Protein AF-A0A645HFJ1-F1 (afdb_monomer)

pLDDT: mean 84.03, std 13.51, range [52.88, 95.62]

Radius of gyration: 15.25 Å; Cα contacts (8 Å, |Δi|>4): 114; chains: 1; bounding box: 32×25×40 Å

Sequence (75 aa):
MLGQKAEITVDSFPDKKFPANVTFISPEAEFTPKTVQTAEERVKLVFAVEVTAETKDGQLKPGMPADVTIDLSNE

Nearest PDB structures (foldseek):
  5xu0-assembly1_B-2  TM=6.765E-01  e=2.520E-03  Streptococcus pneumoniae
  3fpp-assembly1_A  TM=7.453E-01  e=4.481E-02  Escherichia coli
  5xu0-assembly1_A-2  TM=6.355E-01  e=8.067E-03  Streptococcus pneumoniae
  3ic8-assembly2_A  TM=3.531E-01  e=1.123E-01  Pseudomonas syringae pv. tomato
  4c5i-assembly2_B  TM=4.603E-01  e=6.792E+00  Homo sapiens

Foldseek 3Di:
DFQFWKWKDFPVCNPDIFIKTWHDKAPDWDWDDDPDPDDPDDTDTHIDIDIDTDDPPPPDDPPTDMDMDTDPDDD

InterPro domains:
  IPR050465 UPF0194 membrane-associated transport protein [PTHR32347] (3-73)
  IPR058636 YknX-like, beta-barrel domain [PF25990] (3-70)

Organism: NCBI:txid1076179

Secondary structure (DSSP, 8-state):
-TT-EEEEEETT-TT-EEEEEEEEEEEEEEEPP---SSTT-PPPEEEEEEEEE--SS----TT--EEEEE-----

Structure (mmCIF, N/CA/C/O backbone):
data_AF-A0A645HFJ1-F1
#
_entry.id   AF-A0A645HFJ1-F1
#
loop_
_atom_site.group_PDB
_atom_site.id
_atom_site.type_symbol
_atom_site.label_atom_id
_atom_site.label_alt_id
_atom_site.label_comp_id
_atom_site.label_asym_id
_atom_site.label_entity_id
_atom_site.label_seq_id
_atom_site.pdbx_PDB_ins_code
_atom_site.Cartn_x
_atom_site.Cartn_y
_atom_site.Cartn_z
_atom_site.occupancy
_atom_site.B_iso_or_equiv
_atom_site.auth_seq_id
_atom_site.auth_comp_id
_atom_site.auth_asym_id
_atom_site.auth_atom_id
_atom_site.pdbx_PDB_model_num
ATOM 1 N N . MET A 1 1 ? -11.534 2.146 -0.560 1.00 79.25 1 MET A N 1
ATOM 2 C CA . MET A 1 1 ? -12.189 0.852 -0.284 1.00 79.25 1 MET A CA 1
ATOM 3 C C . MET A 1 1 ? -11.399 -0.264 -0.949 1.00 79.25 1 MET A C 1
ATOM 5 O O . MET A 1 1 ? -10.506 0.025 -1.738 1.00 79.25 1 MET A O 1
ATOM 9 N N . LEU A 1 2 ? -11.680 -1.524 -0.611 1.00 86.56 2 LEU A N 1
ATOM 10 C CA . LEU A 1 2 ? -11.096 -2.663 -1.326 1.00 86.56 2 LEU A CA 1
ATOM 11 C C . LEU A 1 2 ? -11.377 -2.537 -2.831 1.00 86.56 2 LEU A C 1
ATOM 13 O O . LEU A 1 2 ? -12.473 -2.139 -3.220 1.00 86.56 2 LEU A O 1
ATOM 17 N N . GLY A 1 3 ? -10.378 -2.833 -3.660 1.00 89.44 3 GLY A N 1
ATOM 18 C CA . GLY A 1 3 ? -10.446 -2.691 -5.117 1.00 89.44 3 GLY A CA 1
ATOM 19 C C . GLY A 1 3 ? -10.257 -1.265 -5.644 1.00 89.44 3 GLY A C 1
ATOM 20 O O . GLY A 1 3 ? -10.301 -1.065 -6.853 1.00 89.44 3 GLY A O 1
ATOM 21 N N . GLN A 1 4 ? -10.034 -0.270 -4.781 1.00 92.88 4 GLN A N 1
ATOM 22 C CA . GLN A 1 4 ? -9.794 1.105 -5.220 1.00 92.88 4 GLN A CA 1
ATOM 23 C C . GLN A 1 4 ? -8.463 1.218 -5.969 1.00 92.88 4 GLN A C 1
ATOM 25 O O . GLN A 1 4 ? -7.462 0.620 -5.559 1.00 92.88 4 GLN A O 1
ATOM 30 N N . LYS A 1 5 ? -8.462 2.010 -7.046 1.00 94.38 5 LYS A N 1
ATOM 31 C CA . LYS A 1 5 ? -7.266 2.284 -7.842 1.00 94.38 5 LYS A CA 1
ATOM 32 C C . LYS A 1 5 ? -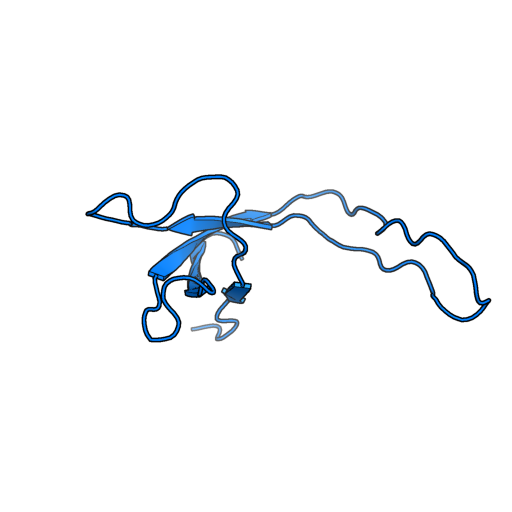6.237 3.045 -7.011 1.00 94.38 5 LYS A C 1
ATOM 34 O O . LYS A 1 5 ? -6.567 3.965 -6.260 1.00 94.38 5 LYS A O 1
ATOM 39 N N . ALA A 1 6 ? -4.984 2.662 -7.181 1.00 94.56 6 ALA A N 1
ATOM 40 C CA . ALA A 1 6 ? -3.837 3.302 -6.573 1.00 94.56 6 ALA A CA 1
ATOM 41 C C . ALA A 1 6 ? -2.690 3.415 -7.583 1.00 94.56 6 ALA A C 1
ATOM 43 O O . ALA A 1 6 ? -2.602 2.663 -8.554 1.00 94.56 6 ALA A O 1
ATOM 44 N N . GLU A 1 7 ? -1.790 4.351 -7.328 1.00 94.62 7 GLU A N 1
ATOM 45 C CA . GLU A 1 7 ? -0.540 4.522 -8.054 1.00 94.62 7 GLU A CA 1
ATOM 46 C C . GLU A 1 7 ? 0.621 4.394 -7.071 1.00 94.62 7 GLU A C 1
ATOM 48 O O . GLU A 1 7 ? 0.602 5.004 -6.001 1.00 94.62 7 GLU A O 1
ATOM 53 N N . ILE A 1 8 ? 1.636 3.617 -7.444 1.00 94.19 8 ILE A N 1
ATOM 54 C CA . ILE A 1 8 ? 2.889 3.500 -6.697 1.00 94.19 8 ILE A CA 1
ATOM 55 C C . ILE A 1 8 ? 3.974 4.281 -7.432 1.00 94.19 8 ILE A C 1
ATOM 57 O O . ILE A 1 8 ? 4.151 4.120 -8.644 1.00 94.19 8 ILE A O 1
ATOM 61 N N . THR A 1 9 ? 4.730 5.081 -6.693 1.00 94.44 9 THR A N 1
ATOM 62 C CA . THR A 1 9 ? 5.957 5.741 -7.147 1.00 94.44 9 THR A CA 1
ATOM 63 C C . THR A 1 9 ? 7.125 5.284 -6.289 1.00 94.44 9 THR A C 1
ATOM 65 O O . THR A 1 9 ? 6.963 5.031 -5.099 1.00 94.44 9 THR A O 1
ATOM 68 N N . VAL A 1 10 ? 8.306 5.151 -6.889 1.00 94.12 10 VAL A N 1
ATOM 69 C CA . VAL A 1 10 ? 9.526 4.739 -6.182 1.00 94.12 10 VAL A CA 1
ATOM 70 C C . VAL A 1 10 ? 10.680 5.640 -6.583 1.00 94.12 10 VAL A C 1
ATOM 72 O O . VAL A 1 10 ? 10.804 6.000 -7.754 1.00 94.12 10 VAL A O 1
ATOM 75 N N . ASP A 1 11 ? 11.576 5.928 -5.642 1.00 90.81 11 ASP A N 1
ATOM 76 C CA . ASP A 1 11 ? 12.716 6.831 -5.859 1.00 90.81 11 ASP A CA 1
ATOM 77 C C . ASP A 1 11 ? 13.636 6.376 -7.002 1.00 90.81 11 ASP A C 1
ATOM 79 O O . ASP A 1 11 ? 14.280 7.181 -7.668 1.00 90.81 11 ASP A O 1
ATOM 83 N N . SER A 1 12 ? 13.692 5.064 -7.255 1.00 89.62 12 SER A N 1
ATOM 84 C CA . SER A 1 12 ? 14.504 4.478 -8.330 1.00 89.62 12 SER A CA 1
ATOM 85 C C . SER A 1 12 ? 13.944 4.725 -9.739 1.00 89.62 12 SER A C 1
ATOM 87 O O . SER A 1 12 ? 14.675 4.556 -10.713 1.00 89.62 12 SER A O 1
ATOM 89 N N . PHE A 1 13 ? 12.665 5.099 -9.865 1.00 89.75 13 PHE A N 1
ATOM 90 C CA . PHE A 1 13 ? 11.996 5.378 -11.139 1.00 89.75 13 PHE A CA 1
ATOM 91 C C . PHE A 1 13 ? 11.081 6.611 -11.004 1.00 89.75 13 PHE A C 1
ATOM 93 O O . PHE A 1 13 ? 9.859 6.466 -11.051 1.00 89.75 13 PHE A O 1
ATOM 100 N N . PRO A 1 14 ? 11.643 7.824 -10.850 1.00 87.06 14 PRO A N 1
ATOM 101 C CA . PRO A 1 14 ? 10.871 9.030 -10.531 1.00 87.06 14 PRO A CA 1
ATOM 102 C C . PRO A 1 14 ? 9.830 9.392 -11.602 1.00 87.06 14 PRO A C 1
ATOM 104 O O . PRO A 1 14 ? 8.760 9.900 -11.282 1.00 87.06 14 PRO A O 1
ATOM 107 N N . ASP A 1 15 ? 10.103 9.071 -12.869 1.00 90.50 15 ASP A N 1
ATOM 108 C CA . ASP A 1 15 ? 9.200 9.349 -13.993 1.00 90.50 15 ASP A CA 1
ATOM 109 C C . ASP A 1 15 ? 8.200 8.212 -14.270 1.00 90.50 15 ASP A C 1
ATOM 111 O O . ASP A 1 15 ? 7.435 8.273 -15.237 1.00 90.50 15 ASP A O 1
ATOM 115 N N . LYS A 1 16 ? 8.209 7.140 -13.462 1.00 90.00 16 LYS A N 1
ATOM 116 C CA . LYS A 1 16 ? 7.352 5.971 -13.669 1.00 90.00 16 LYS A CA 1
ATOM 117 C C . LYS A 1 16 ? 6.375 5.792 -12.518 1.00 90.00 16 LYS A C 1
ATOM 119 O O . LYS A 1 16 ? 6.755 5.657 -11.360 1.00 90.00 16 LYS A O 1
ATOM 124 N N . LYS A 1 17 ? 5.103 5.681 -12.885 1.00 92.25 17 LYS A N 1
ATOM 125 C CA . LYS A 1 17 ? 4.033 5.266 -11.985 1.00 92.25 17 LYS A CA 1
ATOM 126 C C . LYS A 1 17 ? 3.647 3.823 -12.264 1.00 92.25 17 LYS A C 1
ATOM 128 O O . LYS A 1 17 ? 3.550 3.415 -13.424 1.00 92.25 17 LYS A O 1
ATOM 133 N N . PHE A 1 18 ? 3.426 3.059 -11.204 1.00 92.94 18 PHE A N 1
ATOM 134 C CA . PHE A 1 18 ? 2.986 1.674 -11.294 1.00 92.94 18 PHE A CA 1
ATOM 135 C C . PHE A 1 18 ? 1.515 1.592 -10.875 1.00 92.94 18 PHE A C 1
ATOM 137 O O . PHE A 1 18 ? 1.202 1.941 -9.734 1.00 92.94 18 PHE A O 1
ATOM 144 N N . PRO A 1 19 ? 0.609 1.158 -11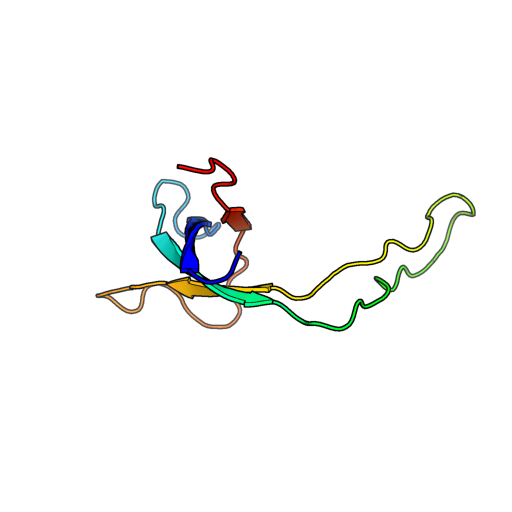.768 1.00 93.62 19 PRO A N 1
ATOM 145 C CA . PRO A 1 19 ? -0.790 0.981 -11.415 1.00 93.62 19 PRO A CA 1
ATOM 146 C C . PRO A 1 19 ? -0.932 -0.150 -10.395 1.00 93.62 19 PRO A C 1
ATOM 148 O O . PRO A 1 19 ? -0.316 -1.214 -10.518 1.00 93.62 19 PRO A O 1
ATOM 151 N N . ALA A 1 20 ? -1.758 0.094 -9.388 1.00 94.12 20 ALA A N 1
ATOM 152 C CA . ALA A 1 20 ? -2.028 -0.827 -8.303 1.00 94.12 20 ALA A CA 1
ATOM 153 C C . ALA A 1 20 ? -3.491 -0.746 -7.869 1.00 94.12 20 ALA A C 1
ATOM 155 O O . ALA A 1 20 ? -4.231 0.165 -8.244 1.00 94.12 20 ALA A O 1
ATOM 156 N N . ASN A 1 21 ? -3.908 -1.710 -7.056 1.00 95.19 21 ASN A N 1
ATOM 157 C CA . ASN A 1 21 ? -5.227 -1.718 -6.439 1.00 95.19 21 ASN A CA 1
ATOM 158 C C . ASN A 1 21 ? -5.106 -2.064 -4.958 1.00 95.19 21 ASN A C 1
ATOM 160 O O . ASN A 1 21 ? -4.270 -2.886 -4.581 1.00 95.19 21 ASN A O 1
ATOM 164 N N . VAL A 1 22 ? -5.955 -1.461 -4.126 1.00 95.19 22 VAL A N 1
ATOM 165 C CA . VAL A 1 22 ? -6.047 -1.802 -2.700 1.00 95.19 22 VAL A CA 1
ATOM 166 C C . VAL A 1 22 ? -6.592 -3.218 -2.555 1.00 95.19 22 VAL A C 1
ATOM 168 O O . VAL A 1 22 ? -7.736 -3.487 -2.921 1.00 95.19 22 VAL A O 1
ATOM 171 N N . THR A 1 23 ? -5.789 -4.120 -2.001 1.00 95.62 23 THR A N 1
ATOM 172 C CA . THR A 1 23 ? -6.152 -5.533 -1.813 1.00 95.62 23 THR A CA 1
ATOM 173 C C . THR A 1 23 ? -6.479 -5.876 -0.372 1.00 95.62 23 THR A C 1
ATOM 175 O O . THR A 1 23 ? -7.202 -6.840 -0.133 1.00 95.62 23 THR A O 1
ATOM 178 N N . PHE A 1 24 ? -6.007 -5.073 0.582 1.00 95.31 24 PHE A N 1
ATOM 179 C CA . PHE A 1 24 ? -6.294 -5.272 1.994 1.00 95.31 24 PHE A CA 1
ATOM 180 C C . PHE A 1 24 ? -6.315 -3.945 2.752 1.00 95.31 24 PHE A C 1
ATOM 182 O O . PHE A 1 24 ? -5.546 -3.029 2.464 1.00 95.31 24 PHE A O 1
ATOM 189 N N . ILE A 1 25 ? -7.211 -3.858 3.731 1.00 94.25 25 ILE A N 1
ATOM 190 C CA . ILE A 1 25 ? -7.277 -2.778 4.714 1.00 94.25 25 ILE A CA 1
ATOM 191 C C . ILE A 1 25 ? -7.439 -3.458 6.069 1.00 94.25 25 ILE A C 1
ATOM 193 O O . ILE A 1 25 ? -8.384 -4.230 6.251 1.00 94.25 25 ILE A O 1
ATOM 197 N N . SER A 1 26 ? -6.529 -3.183 7.002 1.00 93.94 26 SER A N 1
ATOM 198 C CA . SER A 1 26 ? -6.609 -3.739 8.350 1.00 93.94 26 SER A CA 1
ATOM 199 C C . SER A 1 26 ? -7.902 -3.289 9.042 1.00 93.94 26 SER A C 1
ATOM 201 O O . SER A 1 26 ? -8.211 -2.094 9.023 1.00 93.94 26 SER A O 1
ATOM 203 N N . PRO A 1 27 ? -8.657 -4.203 9.677 1.00 91.62 27 PRO A N 1
ATOM 204 C CA . PRO A 1 27 ? -9.815 -3.836 10.491 1.00 91.62 27 PRO A CA 1
ATOM 205 C C . PRO A 1 27 ? -9.405 -3.208 11.831 1.00 91.62 27 PRO A C 1
ATOM 207 O O . PRO A 1 27 ? -10.215 -2.548 12.480 1.00 91.62 27 PRO A O 1
ATOM 210 N N . GLU A 1 28 ? -8.155 -3.413 12.244 1.00 91.00 28 GLU A N 1
ATOM 211 C CA . GLU A 1 28 ? -7.601 -2.928 13.500 1.00 91.00 28 GLU A CA 1
ATOM 212 C C . GLU A 1 28 ? -6.630 -1.781 13.236 1.00 91.00 28 GLU A C 1
ATOM 214 O O . GLU A 1 28 ? -5.824 -1.818 12.301 1.00 91.00 28 GLU A O 1
ATOM 219 N N . ALA A 1 29 ? -6.726 -0.752 14.071 1.00 88.06 29 ALA A N 1
ATOM 220 C CA . ALA A 1 29 ? -5.852 0.398 13.994 1.00 88.06 29 ALA A CA 1
ATOM 221 C C . ALA A 1 29 ? -4.639 0.225 14.905 1.00 88.06 29 ALA A C 1
ATOM 223 O O . ALA A 1 29 ? -4.756 -0.264 16.028 1.00 88.06 29 ALA A O 1
ATOM 224 N N . GLU A 1 30 ? -3.495 0.717 14.455 1.00 86.19 30 GLU A N 1
ATOM 225 C CA . GLU A 1 30 ? -2.240 0.684 15.188 1.00 86.19 30 GLU A CA 1
ATOM 226 C C . GLU A 1 30 ? -1.807 2.101 15.563 1.00 86.19 30 GLU A C 1
ATOM 228 O O . GLU A 1 30 ? -2.091 3.087 14.877 1.00 86.19 30 GLU A O 1
ATOM 233 N N . PHE A 1 31 ? -1.107 2.221 16.684 1.00 79.81 31 PHE A N 1
ATOM 234 C CA . PHE A 1 31 ? -0.500 3.480 17.088 1.00 79.81 31 PHE A CA 1
ATOM 235 C C . PHE A 1 31 ? 0.891 3.587 16.472 1.00 79.81 31 PHE A C 1
ATOM 237 O O . PHE A 1 31 ? 1.719 2.701 16.668 1.00 79.81 31 PHE A O 1
ATOM 244 N N . THR A 1 32 ? 1.191 4.687 15.776 1.00 69.56 32 THR A N 1
ATOM 245 C CA . THR A 1 32 ? 2.562 4.923 15.302 1.00 69.56 32 THR A CA 1
ATOM 246 C C . THR A 1 32 ? 3.487 5.154 16.502 1.00 69.56 32 THR A C 1
ATOM 248 O O . THR A 1 32 ? 3.257 6.122 17.241 1.00 69.56 32 THR A O 1
ATOM 251 N N . PRO A 1 33 ? 4.541 4.346 16.714 1.00 58.94 33 PRO A N 1
ATOM 252 C CA . PRO A 1 33 ? 5.506 4.628 17.762 1.00 58.94 33 PRO A CA 1
ATOM 253 C C . PRO A 1 33 ? 6.359 5.830 17.342 1.00 58.94 33 PRO A C 1
ATOM 255 O O . PRO A 1 33 ? 7.010 5.810 16.299 1.00 58.94 33 PRO A O 1
ATOM 258 N N . LYS A 1 34 ? 6.378 6.890 18.153 1.00 58.50 34 LYS A N 1
ATOM 259 C CA . LYS A 1 34 ? 7.420 7.920 18.078 1.00 58.50 34 LYS A CA 1
ATOM 260 C C . LYS A 1 34 ? 8.329 7.788 19.291 1.00 58.50 34 LYS A C 1
ATOM 262 O O . LYS A 1 34 ? 7.847 7.733 20.419 1.00 58.50 34 LYS A O 1
ATOM 267 N N . THR A 1 35 ? 9.640 7.769 19.063 1.00 54.19 35 THR A N 1
ATOM 268 C CA . THR A 1 35 ? 10.637 8.007 20.114 1.00 54.19 35 THR A CA 1
ATOM 269 C C . THR A 1 35 ? 10.560 9.487 20.480 1.00 54.19 35 THR A C 1
ATOM 271 O O . THR A 1 35 ? 11.100 10.345 19.789 1.00 54.19 35 THR A O 1
ATOM 274 N N . VAL A 1 36 ? 9.790 9.785 21.521 1.00 55.88 36 VAL A N 1
ATOM 275 C CA . VAL A 1 36 ? 9.414 11.140 21.940 1.00 55.88 36 VAL A CA 1
ATOM 276 C C . VAL A 1 36 ? 10.620 11.865 22.562 1.00 55.88 36 VAL A C 1
ATOM 278 O O . VAL A 1 36 ? 11.109 11.434 23.602 1.00 55.88 36 VAL A O 1
ATOM 281 N N . GLN A 1 37 ? 11.091 12.972 21.971 1.00 54.41 37 GLN A N 1
ATOM 282 C CA . GLN A 1 37 ? 11.962 13.947 22.665 1.00 54.41 37 GLN A CA 1
ATOM 283 C C . GLN A 1 37 ? 11.226 15.249 23.034 1.00 54.41 37 GLN A C 1
ATOM 285 O O . GLN A 1 37 ? 11.715 16.005 23.870 1.00 54.41 37 GLN A O 1
ATOM 290 N N . THR A 1 38 ? 10.034 15.509 22.485 1.00 61.12 38 THR A N 1
ATOM 291 C CA . THR A 1 38 ? 9.262 16.737 22.750 1.00 61.12 38 THR A CA 1
ATOM 292 C C . THR A 1 38 ? 7.764 16.457 22.923 1.00 61.12 38 THR A C 1
ATOM 294 O O . THR A 1 38 ? 7.183 15.600 22.263 1.00 61.12 38 THR A O 1
ATOM 297 N N . ALA A 1 39 ? 7.128 17.185 23.846 1.00 56.91 39 ALA A N 1
ATOM 298 C CA . ALA A 1 39 ? 5.794 16.907 24.395 1.00 56.91 39 ALA A CA 1
ATOM 299 C C . ALA A 1 39 ? 4.603 17.084 23.423 1.00 56.91 39 ALA A C 1
ATOM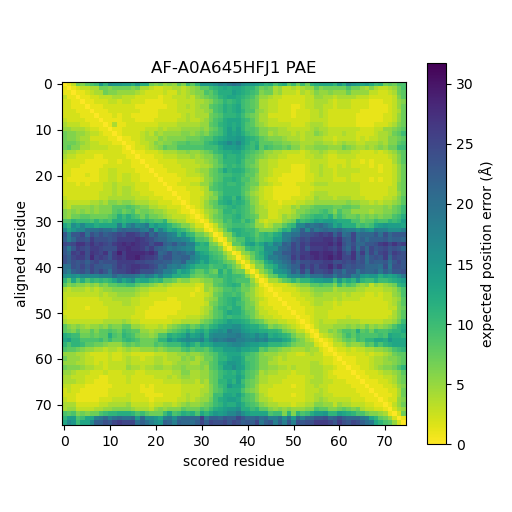 301 O O . ALA A 1 39 ? 3.457 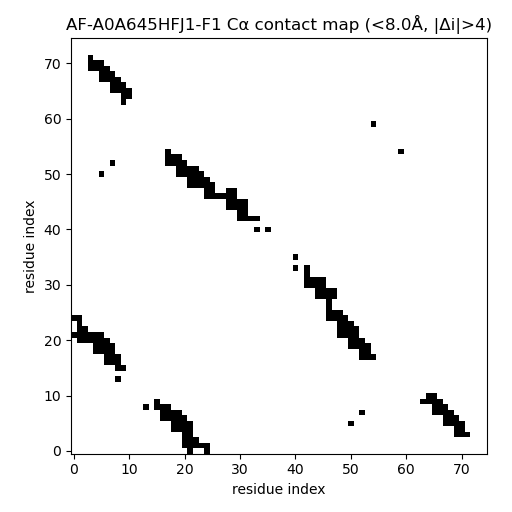16.864 23.812 1.00 56.91 39 ALA A O 1
ATOM 302 N N . GLU A 1 40 ? 4.841 17.482 22.172 1.00 58.12 40 GLU A N 1
ATOM 303 C CA . GLU A 1 40 ? 3.787 17.875 21.224 1.00 58.12 40 GLU A CA 1
ATOM 304 C C . GLU A 1 40 ? 3.458 16.800 20.175 1.00 58.12 40 GLU A C 1
ATOM 306 O O . GLU A 1 40 ? 2.468 16.914 19.446 1.00 58.12 40 GLU A O 1
ATOM 311 N N . GLU A 1 41 ? 4.234 15.716 20.105 1.00 56.72 41 GLU A N 1
ATOM 312 C CA . GLU A 1 41 ? 4.053 14.687 19.082 1.00 56.72 41 GLU A CA 1
ATOM 313 C C . GLU A 1 41 ? 3.018 13.644 19.510 1.00 56.72 41 GLU A C 1
ATOM 315 O O . GLU A 1 41 ? 3.322 12.578 20.042 1.00 56.72 41 GLU A O 1
ATOM 320 N N . ARG A 1 42 ? 1.749 13.983 19.280 1.00 59.19 42 ARG A N 1
ATOM 321 C CA . ARG A 1 42 ? 0.613 13.109 19.579 1.00 59.19 42 ARG A CA 1
ATOM 322 C C . ARG A 1 42 ? 0.669 11.837 18.738 1.00 59.19 42 ARG A C 1
ATOM 324 O O . ARG A 1 42 ? 0.860 11.881 17.521 1.00 59.19 42 ARG A O 1
ATOM 331 N N . VAL A 1 43 ? 0.441 10.719 19.414 1.00 61.91 43 VAL A N 1
ATOM 332 C CA . VAL A 1 43 ? 0.222 9.398 18.831 1.00 61.91 43 VAL A CA 1
ATOM 333 C C . VAL A 1 43 ? -0.877 9.498 17.766 1.00 61.91 43 VAL A C 1
ATOM 335 O O . VAL A 1 43 ? -1.989 9.936 18.064 1.00 61.91 43 VAL A O 1
ATOM 338 N N . LYS A 1 44 ? -0.567 9.130 16.519 1.00 71.81 44 LYS A N 1
ATOM 339 C CA . LYS A 1 44 ? -1.565 9.021 15.452 1.00 71.81 44 LYS A CA 1
ATOM 340 C C . LYS A 1 44 ? -2.000 7.567 15.339 1.00 71.81 44 LYS A C 1
ATOM 342 O O . LYS A 1 44 ? -1.170 6.660 15.364 1.00 71.81 44 LYS A O 1
ATOM 347 N N . LEU A 1 45 ? -3.307 7.378 15.242 1.00 82.00 45 LEU A N 1
ATOM 348 C CA . LEU A 1 45 ? -3.920 6.100 14.927 1.00 82.00 45 LEU A CA 1
ATOM 349 C C . LEU A 1 45 ? -3.866 5.924 13.407 1.00 82.00 45 LEU A C 1
ATOM 351 O O . LEU A 1 45 ? -4.310 6.804 12.667 1.00 82.00 45 LEU A O 1
ATOM 355 N N . VAL A 1 46 ? -3.261 4.832 12.955 1.00 89.00 46 VAL A N 1
ATOM 356 C CA . VAL A 1 46 ? -3.080 4.490 11.541 1.00 89.00 46 VAL A CA 1
ATOM 357 C C . VAL A 1 46 ? -3.669 3.114 11.266 1.00 89.00 46 VAL A C 1
ATOM 359 O O . VAL A 1 46 ? -3.767 2.286 12.163 1.00 89.00 46 VAL A O 1
ATOM 362 N N . PHE A 1 47 ? -4.065 2.870 10.022 1.00 91.00 47 PHE A N 1
ATOM 363 C CA . PHE A 1 47 ? -4.525 1.561 9.568 1.00 91.00 47 PHE A CA 1
ATOM 364 C C . PHE A 1 47 ? -3.577 1.067 8.485 1.00 91.00 47 PHE A C 1
ATOM 366 O O . PHE A 1 47 ? -3.266 1.816 7.555 1.00 91.00 47 PHE A O 1
ATOM 373 N N . ALA A 1 48 ? -3.128 -0.182 8.597 1.00 92.00 48 ALA A N 1
ATOM 374 C CA . ALA A 1 48 ? -2.337 -0.806 7.548 1.00 92.00 48 ALA A CA 1
ATOM 375 C C . ALA A 1 48 ? -3.194 -1.008 6.288 1.00 92.00 48 ALA A C 1
ATOM 377 O O . ALA A 1 48 ? -4.342 -1.455 6.361 1.00 92.00 48 ALA A O 1
ATOM 378 N N . VAL A 1 49 ? -2.627 -0.675 5.130 1.00 93.75 49 VAL A N 1
ATOM 379 C CA . VAL A 1 49 ? -3.245 -0.852 3.814 1.00 93.75 49 VAL A CA 1
ATOM 380 C C . VAL A 1 49 ? -2.237 -1.557 2.922 1.00 93.75 49 VAL A C 1
ATOM 382 O O . VAL A 1 49 ? -1.097 -1.110 2.814 1.00 93.75 49 VAL A O 1
ATOM 385 N N . GLU A 1 50 ? -2.661 -2.631 2.261 1.00 94.56 50 GLU A N 1
ATOM 386 C CA . GLU A 1 50 ? -1.854 -3.296 1.241 1.00 94.56 50 GLU A CA 1
ATOM 387 C C . GLU A 1 50 ? -2.405 -2.979 -0.144 1.00 94.56 50 GLU A C 1
ATOM 389 O O . GLU A 1 50 ? -3.617 -3.023 -0.393 1.00 94.56 50 GLU A O 1
ATOM 394 N N . VAL A 1 51 ? -1.486 -2.691 -1.061 1.00 94.69 51 VAL A N 1
ATOM 395 C CA . VAL A 1 51 ? -1.776 -2.501 -2.477 1.00 94.69 51 VAL A CA 1
ATOM 396 C C . VAL A 1 51 ? -1.004 -3.524 -3.293 1.00 94.69 51 VAL A C 1
ATOM 398 O O . VAL A 1 51 ? 0.168 -3.789 -3.032 1.00 94.69 51 VAL A O 1
ATOM 401 N N . THR A 1 52 ? -1.657 -4.084 -4.305 1.00 93.75 52 THR A N 1
ATOM 402 C CA . THR A 1 52 ? -1.023 -5.010 -5.244 1.00 93.75 52 THR A CA 1
ATOM 403 C C . THR A 1 52 ? -0.831 -4.313 -6.579 1.00 93.75 52 THR A C 1
ATOM 405 O O . THR A 1 52 ? -1.794 -3.835 -7.181 1.00 93.75 52 THR A O 1
ATOM 408 N N . ALA A 1 53 ? 0.422 -4.250 -7.029 1.00 91.25 53 ALA A N 1
ATOM 409 C CA . ALA A 1 53 ? 0.791 -3.702 -8.325 1.00 91.25 53 ALA A CA 1
ATOM 410 C C . ALA A 1 53 ? 0.849 -4.794 -9.391 1.00 91.25 53 ALA A C 1
ATOM 412 O O . ALA A 1 53 ? 1.430 -5.860 -9.178 1.00 91.25 53 ALA A O 1
ATOM 413 N N . GLU A 1 54 ? 0.336 -4.488 -10.577 1.00 80.81 54 GLU A N 1
ATOM 414 C CA . GLU A 1 54 ? 0.542 -5.329 -11.751 1.00 80.81 54 GLU A CA 1
ATOM 415 C C . GLU A 1 54 ? 1.837 -4.898 -12.447 1.00 80.81 54 GLU A C 1
ATOM 417 O O . GLU A 1 54 ? 1.858 -3.973 -13.260 1.00 80.81 54 GLU A O 1
ATOM 422 N N . THR A 1 55 ? 2.955 -5.549 -12.115 1.00 79.00 55 THR A N 1
ATOM 423 C CA . THR A 1 55 ? 4.240 -5.286 -12.784 1.00 79.00 55 THR A CA 1
ATOM 424 C C . THR A 1 55 ? 4.585 -6.428 -13.728 1.00 79.00 55 THR A C 1
ATOM 426 O O . THR A 1 55 ? 4.629 -7.584 -13.316 1.00 79.00 55 THR A O 1
ATOM 429 N N . LYS A 1 56 ? 4.832 -6.114 -15.002 1.00 71.81 56 LYS A N 1
ATOM 430 C CA . LYS A 1 56 ? 5.184 -7.122 -16.017 1.00 71.81 56 LYS A CA 1
ATOM 431 C C . LYS A 1 56 ? 6.657 -7.531 -15.967 1.00 71.81 56 LYS A C 1
ATOM 433 O O . LYS A 1 56 ? 6.985 -8.659 -16.310 1.00 71.81 56 LYS A O 1
ATOM 438 N N . ASP A 1 57 ? 7.515 -6.643 -15.468 1.00 80.25 57 ASP A N 1
ATOM 439 C CA . ASP A 1 57 ? 8.967 -6.755 -15.647 1.00 80.25 57 ASP A CA 1
ATOM 440 C C . ASP A 1 57 ? 9.740 -6.911 -14.322 1.00 80.25 57 ASP A C 1
ATOM 442 O O . ASP A 1 57 ? 10.964 -6.792 -14.298 1.00 80.25 57 ASP A O 1
ATOM 446 N N . GLY A 1 58 ? 9.048 -7.129 -13.194 1.00 81.44 58 GLY A N 1
ATOM 447 C CA . GLY A 1 58 ? 9.694 -7.325 -11.885 1.00 81.44 58 GLY A CA 1
ATOM 448 C C . GLY A 1 58 ? 10.520 -6.124 -11.403 1.00 81.44 58 GLY A C 1
ATOM 449 O O . GLY A 1 58 ? 11.489 -6.278 -10.660 1.00 81.44 58 GLY A O 1
ATOM 450 N N . GLN A 1 59 ? 10.167 -4.919 -11.856 1.00 86.69 59 GLN A N 1
ATOM 451 C CA . GLN A 1 59 ? 10.894 -3.691 -11.521 1.00 86.69 59 GLN A CA 1
ATOM 452 C C . GLN A 1 59 ? 10.731 -3.286 -10.057 1.00 86.69 59 GLN A C 1
ATOM 454 O O . GLN A 1 59 ? 11.619 -2.636 -9.508 1.00 86.69 59 GLN A O 1
ATOM 459 N N . LEU A 1 60 ? 9.617 -3.672 -9.431 1.00 90.12 60 LEU A N 1
ATOM 460 C CA . LEU A 1 60 ? 9.399 -3.464 -8.008 1.00 90.12 60 LEU A CA 1
ATOM 461 C C . LEU A 1 60 ? 10.033 -4.607 -7.217 1.00 90.12 60 LEU A C 1
ATOM 463 O O . LEU A 1 60 ? 9.613 -5.757 -7.336 1.00 90.12 60 LEU A O 1
ATOM 467 N N . LYS A 1 61 ? 11.059 -4.290 -6.424 1.00 90.06 61 LYS A N 1
ATOM 468 C CA . LYS A 1 61 ? 11.777 -5.256 -5.586 1.00 90.06 61 LYS A CA 1
ATOM 469 C C . LYS A 1 61 ? 11.480 -5.030 -4.099 1.00 90.06 61 LYS A C 1
ATOM 471 O O . LYS A 1 61 ? 11.285 -3.883 -3.693 1.00 90.06 61 LYS A O 1
ATOM 476 N N . PRO A 1 62 ? 11.491 -6.091 -3.270 1.00 90.69 62 PRO A N 1
ATOM 477 C CA . PRO A 1 62 ? 11.370 -5.951 -1.822 1.00 90.69 62 PRO A CA 1
ATOM 478 C C . PRO A 1 62 ? 12.449 -5.033 -1.239 1.00 90.69 62 PRO A C 1
ATOM 480 O O . PRO A 1 62 ? 13.610 -5.095 -1.645 1.00 90.69 62 PRO A O 1
ATOM 483 N N . GLY A 1 63 ? 12.059 -4.201 -0.271 1.00 91.00 63 GLY A N 1
ATOM 484 C CA . GLY A 1 63 ? 12.952 -3.258 0.410 1.00 91.00 63 GLY A CA 1
ATOM 485 C C . GLY A 1 63 ? 13.137 -1.913 -0.295 1.00 91.00 63 GLY A C 1
ATOM 486 O O . GLY A 1 63 ? 13.811 -1.045 0.253 1.00 91.00 63 GLY A O 1
ATOM 487 N N . MET A 1 64 ? 12.544 -1.710 -1.475 1.00 92.44 64 MET A N 1
ATOM 488 C CA . MET A 1 64 ? 12.540 -0.390 -2.105 1.00 92.44 64 MET A CA 1
ATOM 489 C C . MET A 1 64 ? 11.563 0.549 -1.381 1.00 92.44 64 MET A C 1
ATOM 491 O O . MET A 1 64 ? 10.420 0.147 -1.150 1.00 92.44 64 MET A O 1
ATOM 495 N N . PRO A 1 65 ? 11.972 1.788 -1.049 1.00 94.06 65 PRO A N 1
ATOM 496 C CA . PRO A 1 65 ? 11.040 2.802 -0.576 1.00 94.06 65 PRO A CA 1
ATOM 497 C C . PRO A 1 65 ? 10.046 3.143 -1.690 1.00 94.06 65 PRO A C 1
ATOM 499 O O . PRO A 1 65 ? 10.412 3.237 -2.867 1.00 94.06 65 PRO A O 1
ATOM 502 N N . ALA A 1 66 ? 8.781 3.275 -1.308 1.00 93.38 66 ALA A N 1
ATOM 503 C CA . ALA A 1 66 ? 7.685 3.5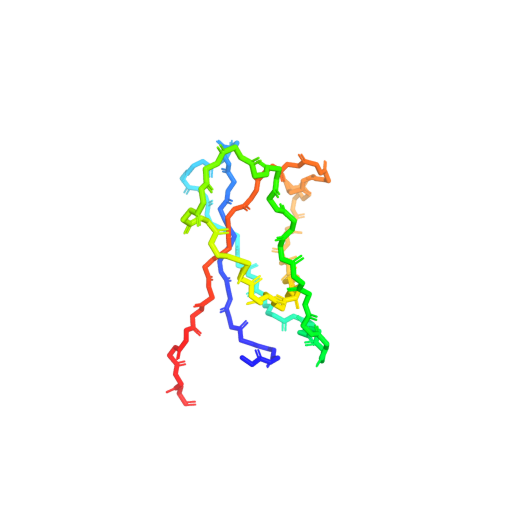19 -2.224 1.00 93.38 66 ALA A CA 1
ATOM 504 C C . ALA A 1 66 ? 6.650 4.431 -1.573 1.00 93.38 66 ALA A C 1
ATOM 506 O O . ALA A 1 66 ? 6.292 4.239 -0.410 1.00 93.38 66 ALA A O 1
ATOM 507 N N . ASP A 1 67 ? 6.132 5.360 -2.363 1.00 95.38 67 ASP A N 1
ATOM 508 C CA . ASP A 1 67 ? 4.963 6.157 -2.027 1.00 95.38 67 ASP A CA 1
ATOM 509 C C . ASP A 1 67 ? 3.749 5.611 -2.774 1.00 95.38 67 ASP A C 1
ATOM 511 O O . ASP A 1 67 ? 3.845 5.169 -3.922 1.00 95.38 67 ASP A O 1
ATOM 515 N N . VAL A 1 68 ? 2.591 5.649 -2.117 1.00 94.56 68 VAL A N 1
ATOM 516 C 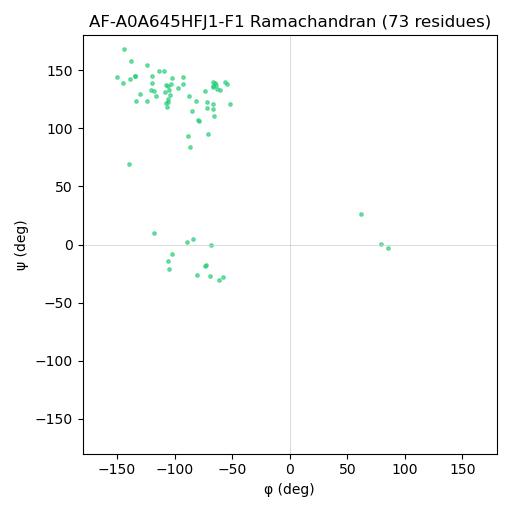CA . VAL A 1 68 ? 1.329 5.162 -2.676 1.00 94.56 68 VAL A CA 1
ATOM 517 C C . VAL A 1 68 ? 0.298 6.277 -2.629 1.00 94.56 68 V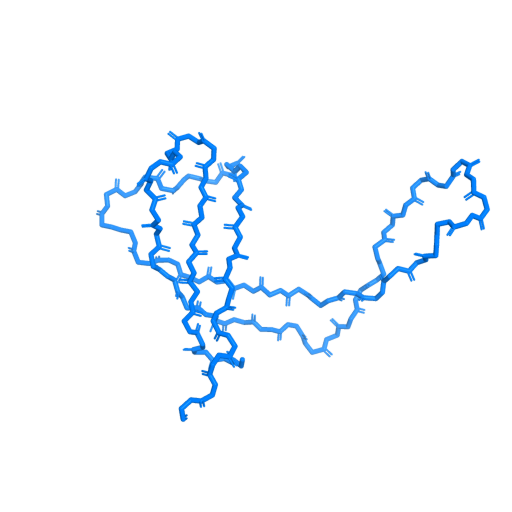AL A C 1
ATOM 519 O O . VAL A 1 68 ? -0.025 6.796 -1.562 1.00 94.56 68 VAL A O 1
ATOM 522 N N . THR A 1 69 ? -0.257 6.616 -3.789 1.00 94.88 69 THR A N 1
ATOM 523 C CA . THR A 1 69 ? -1.394 7.532 -3.909 1.00 94.88 69 THR A CA 1
ATOM 524 C C . THR A 1 69 ? -2.640 6.726 -4.235 1.00 94.88 69 THR A C 1
ATOM 526 O O . THR A 1 69 ? -2.668 6.012 -5.233 1.00 94.88 69 THR A O 1
ATOM 529 N N . ILE A 1 70 ? -3.674 6.823 -3.401 1.00 93.94 70 ILE A N 1
ATOM 530 C CA . ILE A 1 70 ? -4.936 6.101 -3.597 1.00 93.94 70 ILE A CA 1
ATOM 531 C C . ILE A 1 70 ? -5.991 7.082 -4.124 1.00 93.94 70 ILE A C 1
ATOM 533 O O . ILE A 1 70 ? -6.204 8.136 -3.525 1.00 93.94 70 ILE A O 1
ATOM 537 N N . ASP A 1 71 ? -6.66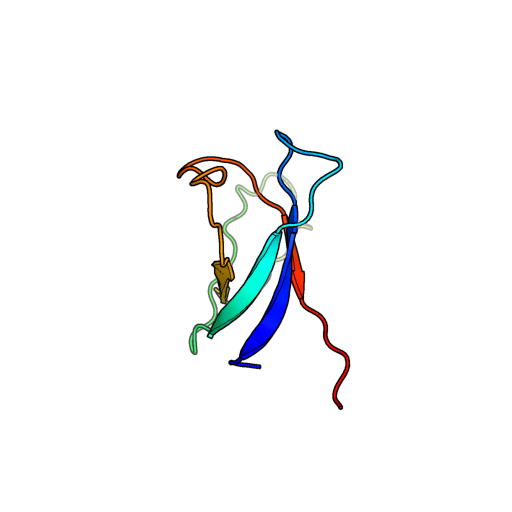1 6.738 -5.225 1.00 92.31 71 ASP A N 1
ATOM 538 C CA . ASP A 1 71 ? -7.673 7.594 -5.851 1.00 92.31 71 ASP A CA 1
ATOM 539 C C . ASP A 1 71 ? -9.002 7.499 -5.098 1.00 92.31 71 ASP A C 1
ATOM 541 O O . ASP A 1 71 ? -9.679 6.477 -5.167 1.00 92.31 71 ASP A O 1
ATOM 545 N N . LEU A 1 72 ? -9.353 8.537 -4.337 1.00 87.69 72 LEU A N 1
ATOM 546 C CA . LEU A 1 72 ? -10.565 8.598 -3.508 1.00 87.69 72 LEU A CA 1
ATOM 547 C C . LEU A 1 72 ? -11.817 9.047 -4.277 1.00 87.69 72 LEU A C 1
ATOM 549 O O . LEU A 1 72 ? -12.865 9.254 -3.659 1.00 87.69 72 LEU A O 1
ATOM 553 N N . SER A 1 73 ? -11.718 9.232 -5.592 1.00 81.62 73 SER A N 1
ATOM 554 C CA . SER A 1 73 ? -12.856 9.603 -6.427 1.00 81.62 73 SER A CA 1
ATOM 555 C C . SER A 1 73 ? -13.864 8.452 -6.431 1.00 81.62 73 SER A C 1
ATOM 557 O O . SER A 1 73 ? -13.592 7.371 -6.946 1.00 81.62 73 SER A O 1
ATOM 559 N N . ASN A 1 74 ? -15.019 8.669 -5.801 1.00 56.41 74 ASN A N 1
ATOM 560 C CA . ASN A 1 74 ? -16.139 7.734 -5.861 1.00 56.41 74 ASN A CA 1
ATOM 561 C C . ASN A 1 74 ? -16.866 7.956 -7.199 1.00 56.41 74 ASN A C 1
ATOM 563 O O . ASN A 1 74 ? -17.520 8.988 -7.350 1.00 56.41 74 ASN A O 1
ATOM 567 N N . GLU A 1 75 ? -16.733 7.034 -8.154 1.00 52.88 75 GLU A N 1
ATOM 568 C CA . GLU A 1 75 ? -17.732 6.858 -9.225 1.00 52.88 75 GLU A CA 1
ATOM 569 C C . GLU A 1 75 ? -18.868 5.951 -8.742 1.00 52.88 75 GLU A C 1
ATOM 571 O O . GLU A 1 75 ? -18.570 4.934 -8.069 1.00 52.88 75 GLU A O 1
#

Solvent-accessible surface area (backbone atoms only — not comparable to full-atom values): 4952 Å² total; per-residue (Å²): 107,81,68,30,51,27,38,36,37,32,81,93,40,79,93,46,75,42,55,25,28,28,73,44,68,53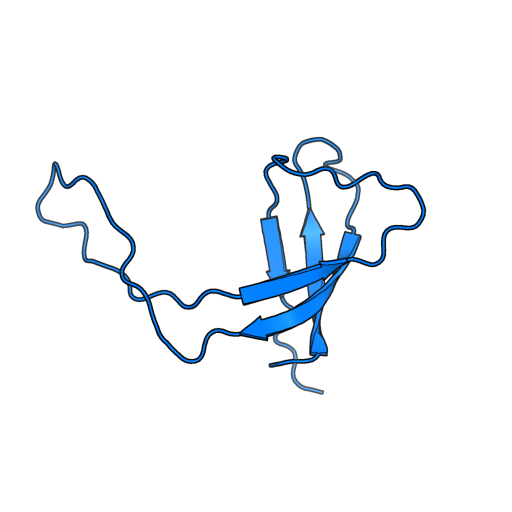,94,61,74,44,71,56,88,70,92,76,90,60,99,78,76,73,76,46,81,43,60,59,70,44,67,50,64,79,66,94,78,68,81,81,55,93,90,61,68,67,51,76,50,69,59,81,78,83,127

Mean predicted aligned error: 7.52 Å